Protein AF-A0A7X6XA17-F1 (afdb_monomer)

pLDDT: mean 84.45, std 20.38, range [37.47, 98.88]

Sequence (146 aa):
MKNLLKALVALLLVFALVACSTANNGGNNNNEPNNGNDNETPVELAQGVTDTEVLVANCAGTSGALATVGVPFNAGIEAYFKMINAEGGVNGRQIKFIHQDDEADPTKAITCAQSMVEDEKVFGFVGHFGTGSIVATYDYISEQGV

Nearest PDB structures (foldseek):
  8q52-assembly1_A  TM=9.515E-01  e=2.824E-06  Escherichia coli K-12
  4gnr-assembly1_A  TM=9.412E-01  e=5.841E-06  Streptococcus pneumoniae str. Canada MDR_19A
  3lop-assembly1_A  TM=9.330E-01  e=3.475E-05  Ralstonia pseudosolanacearum GMI1000
  4kv7-assembly1_A  TM=9.424E-01  e=1.068E-04  Rhodopirellula baltica SH 1
  8tg1-assembly1_A  TM=9.318E-01  e=1.587E-04  Caldicellulosiruptor saccharolyticus

Mean predicted aligned error: 13.35 Å

Radius of gyration: 25.4 Å; Cα contacts (8 Å, |Δi|>4): 178; chains: 1; bounding box: 45×58×73 Å

Foldseek 3Di:
DVVVVVVVVVVVVPPPDDDPDDDDDDDDDDDDPPDDDPPPDPPDDAWQDDPAAAEEEAAEACDDPCVVPGVVLVVVVVVVLVVCVVVCHDVNHRYDYYYDYQNLDLVSLQVVLCCCCPPVRHRYYDPHDHPSSCVSCVVVRVVSVD

Secondary structure (DSSP, 8-state):
-HHHHHHHHHHTSS------PPP---------------------PPTTB-SSEEEEEEEB--SGGGHHHHHHHHHHHHHHHHHHHHTT-BTTBEEEEEEE--TT-HHHHHHHHHHHHHTS--SEESS-B-HHHHHHHHHHHHHHT-

Solvent-accessible surface area (backbone atoms only — not comparable to full-atom values): 8579 Å² total; per-residue (Å²): 119,75,70,59,54,56,55,55,62,63,61,68,75,71,78,84,79,83,84,83,81,81,88,84,90,78,90,78,91,75,92,67,85,84,70,93,70,87,71,73,72,80,80,80,66,57,63,28,45,57,90,54,33,36,30,30,27,26,42,27,17,43,42,77,94,40,20,90,53,32,45,61,50,51,52,50,53,52,53,49,42,51,51,44,40,73,74,46,32,62,95,64,13,35,65,44,80,45,81,45,71,21,61,51,33,39,69,46,21,37,55,44,50,49,42,41,54,72,73,68,28,32,42,31,72,59,78,62,38,44,72,56,19,48,68,56,29,47,65,60,40,57,73,72,73,67

Structure (mmCIF, N/CA/C/O backbone):
data_AF-A0A7X6XA17-F1
#
_entry.id   AF-A0A7X6XA17-F1
#
loop_
_atom_site.group_PDB
_atom_site.id
_atom_site.type_symbol
_atom_site.label_atom_id
_atom_site.label_alt_id
_atom_site.label_comp_id
_atom_site.label_asym_id
_atom_site.label_entity_id
_atom_site.label_seq_id
_atom_site.pdbx_PDB_ins_code
_atom_site.Cartn_x
_atom_site.Cartn_y
_atom_site.Cartn_z
_atom_site.occupancy
_atom_site.B_iso_or_equiv
_atom_site.auth_seq_id
_atom_site.auth_comp_id
_atom_site.auth_asym_id
_atom_site.auth_atom_id
_atom_site.pdbx_PDB_model_num
ATOM 1 N N . MET A 1 1 ? -29.025 -47.308 16.870 1.00 58.72 1 MET A N 1
ATOM 2 C CA . MET A 1 1 ? -27.550 -47.183 16.981 1.00 58.72 1 MET A CA 1
ATOM 3 C C . MET A 1 1 ? -26.977 -45.829 16.532 1.00 58.72 1 MET A C 1
ATOM 5 O O . MET A 1 1 ? -25.889 -45.499 16.969 1.00 58.72 1 MET A O 1
ATOM 9 N N . LYS A 1 2 ? -27.668 -44.997 15.731 1.00 54.78 2 LYS A N 1
ATOM 10 C CA . LYS A 1 2 ? -27.139 -43.676 15.305 1.00 54.78 2 LYS A CA 1
ATOM 11 C C . LYS A 1 2 ? -27.295 -42.564 16.359 1.00 54.78 2 LYS A C 1
ATOM 13 O O . LYS A 1 2 ? -26.518 -41.618 16.385 1.00 54.78 2 LYS A O 1
ATOM 18 N N . ASN A 1 3 ? -28.247 -42.720 17.276 1.00 49.88 3 ASN A N 1
ATOM 19 C CA . ASN A 1 3 ? -28.520 -41.751 18.344 1.00 49.88 3 ASN A CA 1
ATOM 20 C C . ASN A 1 3 ? -27.608 -41.979 19.566 1.00 49.88 3 ASN A C 1
ATOM 22 O O . ASN A 1 3 ? -27.428 -41.081 20.376 1.00 49.88 3 ASN A O 1
ATOM 26 N N . LEU A 1 4 ? -26.995 -43.168 19.655 1.00 58.62 4 LEU A N 1
ATOM 27 C CA . LEU A 1 4 ? -26.024 -43.537 20.687 1.00 58.62 4 LEU A CA 1
ATOM 28 C C . LEU A 1 4 ? -24.636 -42.942 20.388 1.00 58.62 4 LEU A C 1
ATOM 30 O O . LEU A 1 4 ? -23.922 -42.550 21.301 1.00 58.62 4 LEU A O 1
ATOM 34 N N . LEU A 1 5 ? -24.295 -42.784 19.103 1.00 56.12 5 LEU A N 1
ATOM 35 C CA . LEU A 1 5 ? -23.047 -42.151 18.669 1.00 56.12 5 LEU A CA 1
ATOM 36 C C . LEU A 1 5 ? -23.053 -40.628 18.905 1.00 56.12 5 LEU A C 1
ATOM 38 O O . LEU A 1 5 ? -22.035 -40.063 19.286 1.00 56.12 5 LEU A O 1
ATOM 42 N N . LYS A 1 6 ? -24.213 -39.968 18.762 1.00 51.53 6 LYS A N 1
ATOM 43 C CA . LYS A 1 6 ? -24.367 -38.534 19.079 1.00 51.53 6 LYS A CA 1
ATOM 44 C C . LYS A 1 6 ? -24.244 -38.249 20.581 1.00 51.53 6 LYS A C 1
ATOM 46 O O . LYS A 1 6 ? -23.668 -37.235 20.955 1.00 51.53 6 LYS A O 1
ATOM 51 N N . ALA A 1 7 ? -24.722 -39.164 21.429 1.00 55.75 7 ALA A N 1
ATOM 52 C CA . ALA A 1 7 ? -24.571 -39.063 22.881 1.00 55.75 7 ALA A CA 1
ATOM 53 C C . ALA A 1 7 ? -23.108 -39.238 23.335 1.00 55.75 7 ALA A C 1
ATOM 55 O O . ALA A 1 7 ? -22.692 -38.612 24.303 1.00 55.75 7 ALA A O 1
ATOM 56 N N . LEU A 1 8 ? -22.311 -40.028 22.606 1.00 57.59 8 LEU A N 1
ATOM 57 C CA . LEU A 1 8 ? -20.895 -40.267 22.912 1.00 57.59 8 LEU A CA 1
ATOM 58 C C . LEU A 1 8 ? -19.973 -39.110 22.485 1.00 57.59 8 LEU A C 1
ATOM 60 O O . LEU A 1 8 ? -18.990 -38.838 23.165 1.00 57.59 8 LEU A O 1
ATOM 64 N N . VAL A 1 9 ? -20.311 -38.387 21.411 1.00 57.34 9 VAL A N 1
ATOM 65 C CA . VAL A 1 9 ? -19.551 -37.202 20.960 1.00 57.34 9 VAL A CA 1
ATOM 66 C C . VAL A 1 9 ? -19.852 -35.968 21.824 1.00 57.34 9 VAL A C 1
ATOM 68 O O . VAL A 1 9 ? -18.961 -35.161 22.066 1.00 57.34 9 VAL A O 1
ATOM 71 N N . ALA A 1 10 ? -21.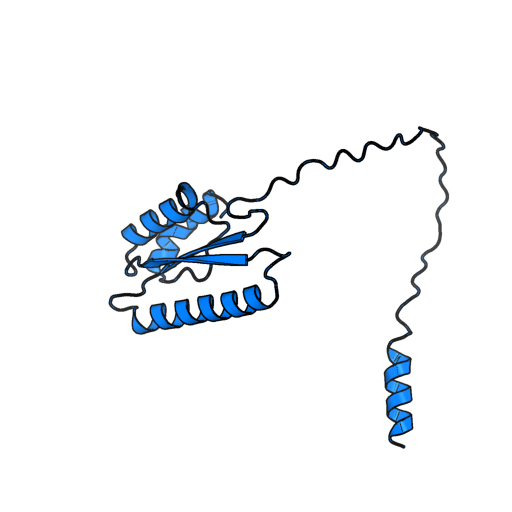068 -35.846 22.366 1.00 55.22 10 ALA A N 1
ATOM 72 C CA . ALA A 1 10 ? -21.420 -34.759 23.285 1.00 55.22 10 ALA A CA 1
ATOM 73 C C . ALA A 1 10 ? -20.820 -34.930 24.698 1.00 55.22 10 ALA A C 1
ATOM 75 O O . ALA A 1 10 ? -20.605 -33.942 25.394 1.00 55.22 10 ALA A O 1
ATOM 76 N N . LEU A 1 11 ? -20.508 -36.164 25.120 1.00 52.31 11 LEU A N 1
ATOM 77 C CA . LEU A 1 11 ? -19.977 -36.455 26.460 1.00 52.31 11 LEU A CA 1
ATOM 78 C C . LEU A 1 11 ? -18.444 -36.297 26.568 1.00 52.31 11 LEU A C 1
ATOM 80 O O . LEU A 1 11 ? -17.911 -36.209 27.669 1.00 52.31 11 LEU A O 1
ATOM 84 N N . LEU A 1 12 ? -17.737 -36.200 25.438 1.00 53.44 12 LEU A N 1
ATOM 85 C CA . LEU A 1 12 ? -16.279 -36.012 25.374 1.00 53.44 12 LEU A CA 1
ATOM 86 C C . LEU A 1 12 ? -15.829 -34.538 25.387 1.00 53.44 12 LEU A C 1
ATOM 88 O O . LEU A 1 12 ? -14.641 -34.274 25.531 1.00 53.44 12 LEU A O 1
ATOM 92 N N . LEU A 1 13 ? -16.755 -33.575 25.304 1.00 49.91 13 LEU A N 1
ATOM 93 C CA . LEU A 1 13 ? -16.448 -32.134 25.330 1.00 49.91 13 LEU A CA 1
ATOM 94 C C . LEU A 1 13 ? -16.668 -31.464 26.701 1.00 49.91 13 LEU A C 1
ATOM 96 O O . LEU A 1 13 ? -16.418 -30.272 26.843 1.00 49.91 13 LEU A O 1
ATOM 100 N N . VAL A 1 14 ? -17.091 -32.216 27.725 1.00 55.94 14 VAL A N 1
ATOM 101 C CA . VAL A 1 14 ? -17.389 -31.683 29.075 1.00 55.94 14 VAL A CA 1
ATOM 102 C C . VAL A 1 14 ? -16.290 -32.021 30.107 1.00 55.94 14 VAL A C 1
ATOM 104 O O . VAL A 1 14 ? -16.360 -31.599 31.254 1.00 55.94 14 VAL A O 1
ATOM 107 N N . PHE A 1 15 ? -15.216 -32.715 29.710 1.00 54.12 15 PHE A N 1
ATOM 108 C CA . PHE A 1 15 ? -14.143 -33.178 30.611 1.00 54.12 15 PHE A CA 1
ATOM 109 C C . PHE A 1 15 ? -12.800 -32.430 30.466 1.00 54.12 15 PHE A C 1
ATOM 111 O O . PHE A 1 15 ? -11.736 -33.028 30.598 1.00 54.12 15 PHE A O 1
ATOM 118 N N . ALA A 1 16 ? -12.828 -31.114 30.229 1.00 55.03 16 ALA A N 1
ATOM 119 C CA . ALA A 1 16 ? -11.620 -30.271 30.265 1.00 55.03 16 ALA A CA 1
ATOM 120 C C . ALA A 1 16 ? -11.733 -29.043 31.190 1.00 55.03 16 ALA A C 1
ATOM 122 O O . ALA A 1 16 ? -10.973 -28.089 31.058 1.00 55.03 16 ALA A O 1
ATOM 123 N N . LEU A 1 17 ? -12.639 -29.077 32.170 1.00 56.50 17 LEU A N 1
ATOM 124 C CA . LEU A 1 17 ? -12.576 -28.193 33.332 1.00 56.50 17 LEU A CA 1
ATOM 125 C C . LEU A 1 17 ? -12.352 -29.043 34.579 1.00 56.50 17 LEU A C 1
ATOM 127 O O . LEU A 1 17 ? -13.246 -29.775 34.984 1.00 56.50 17 LEU A O 1
ATOM 131 N N . VAL A 1 18 ? -11.139 -28.953 35.129 1.00 61.66 18 VAL A N 1
ATOM 132 C CA . VAL A 1 18 ? -10.765 -28.949 36.558 1.00 61.66 18 VAL A CA 1
ATOM 133 C C . VAL A 1 18 ? -9.262 -29.247 36.621 1.00 61.66 18 VAL A C 1
ATOM 135 O O . VAL A 1 18 ? -8.818 -30.388 36.678 1.00 61.66 18 VAL A O 1
ATOM 138 N N . ALA A 1 19 ? -8.470 -28.177 36.614 1.00 43.94 19 ALA A N 1
ATOM 139 C CA . ALA A 1 19 ? -7.145 -28.155 37.215 1.00 43.94 19 ALA A CA 1
ATOM 140 C C . ALA A 1 19 ? -7.194 -27.111 38.335 1.00 43.94 19 ALA A C 1
ATOM 142 O O . ALA A 1 19 ? -6.749 -25.978 38.187 1.00 43.94 19 ALA A O 1
ATOM 143 N N . CYS A 1 20 ? -7.822 -27.481 39.4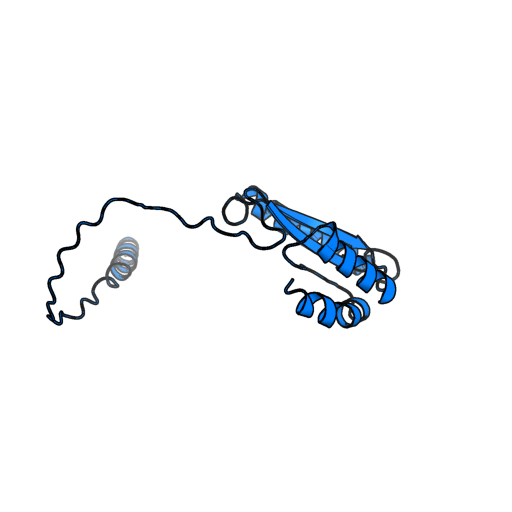52 1.00 46.09 20 CYS A N 1
ATOM 144 C CA . CYS A 1 20 ? -7.608 -26.792 40.716 1.00 46.09 20 CYS A CA 1
ATOM 145 C C . CYS A 1 20 ? -6.281 -27.301 41.284 1.00 46.09 20 CYS A C 1
ATOM 147 O O . CYS A 1 20 ? -6.238 -28.364 41.898 1.00 46.09 20 CYS A O 1
ATOM 149 N N . SER A 1 21 ? -5.196 -26.562 41.063 1.00 48.38 21 SER A N 1
ATOM 150 C CA . SER A 1 21 ? -4.008 -26.666 41.907 1.00 48.38 21 SER A CA 1
ATOM 151 C C . SER A 1 21 ? -4.183 -25.779 43.138 1.00 48.38 21 SER A C 1
ATOM 153 O O . SER A 1 21 ? -4.622 -24.633 43.061 1.00 48.38 21 SER A O 1
ATOM 155 N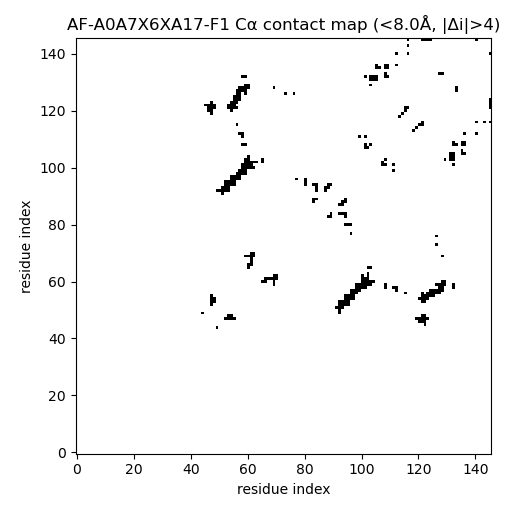 N . THR A 1 22 ? -3.888 -26.392 44.273 1.00 45.59 22 THR A N 1
ATOM 156 C CA . THR A 1 22 ? -4.158 -26.003 45.653 1.00 45.59 22 THR A CA 1
ATOM 157 C C . THR A 1 22 ? -3.386 -24.767 46.124 1.00 45.59 22 THR A C 1
ATOM 159 O O . THR A 1 22 ? -2.320 -24.431 45.619 1.00 45.59 22 THR A O 1
ATOM 162 N N . ALA A 1 23 ? -3.958 -24.139 47.150 1.00 43.03 23 ALA A N 1
ATOM 163 C CA . ALA A 1 23 ? -3.505 -22.964 47.879 1.00 43.03 23 ALA A CA 1
ATOM 164 C C . ALA A 1 23 ? -2.062 -23.027 48.416 1.00 43.03 23 ALA A C 1
ATOM 166 O O . ALA A 1 23 ? -1.630 -24.055 48.937 1.00 43.03 23 ALA A O 1
ATOM 167 N N . ASN A 1 24 ? -1.394 -21.868 48.445 1.00 48.62 24 ASN A N 1
ATOM 168 C CA . ASN A 1 24 ? -0.441 -21.552 49.505 1.00 48.62 24 ASN A CA 1
ATOM 169 C C . ASN A 1 24 ? -0.818 -20.220 50.163 1.00 48.62 24 ASN A C 1
ATOM 171 O O . ASN A 1 24 ? -1.141 -19.239 49.497 1.00 48.62 24 ASN A O 1
ATOM 175 N N . ASN A 1 25 ? -0.814 -20.246 51.489 1.00 48.00 25 ASN A N 1
ATOM 176 C CA . ASN A 1 25 ? -1.282 -19.213 52.393 1.00 48.00 25 ASN A CA 1
ATOM 177 C C . ASN A 1 25 ? -0.060 -18.411 52.860 1.00 48.00 25 ASN A C 1
ATOM 179 O O . ASN A 1 25 ? 0.874 -18.978 53.422 1.00 48.00 25 ASN A O 1
ATOM 183 N N . GLY A 1 26 ? -0.058 -17.106 52.617 1.00 37.47 26 GLY A N 1
ATOM 184 C CA . GLY A 1 26 ? 1.015 -16.201 53.014 1.00 37.47 26 GLY A CA 1
ATOM 185 C C . GLY A 1 26 ? 0.458 -14.795 53.127 1.00 37.47 26 GLY A C 1
ATOM 186 O O . GLY A 1 26 ? 0.594 -13.995 52.209 1.00 37.47 26 GLY A O 1
ATOM 187 N N . GLY A 1 27 ? -0.250 -14.536 54.225 1.00 39.00 27 GLY A N 1
ATOM 188 C CA . GLY A 1 27 ? -0.819 -13.229 54.513 1.00 39.00 27 GLY A CA 1
ATOM 189 C C . GLY A 1 27 ? 0.259 -12.163 54.690 1.00 39.00 27 GLY A C 1
ATOM 190 O O . GLY A 1 27 ? 1.226 -12.359 55.423 1.00 39.00 27 GLY A O 1
ATOM 191 N N . ASN A 1 28 ? 0.029 -11.005 54.078 1.00 42.62 28 ASN A N 1
ATOM 192 C CA . ASN A 1 28 ? 0.454 -9.740 54.650 1.00 42.62 28 ASN A CA 1
ATOM 193 C C . ASN A 1 28 ? -0.666 -8.720 54.415 1.00 42.62 28 ASN A C 1
ATOM 195 O O . ASN A 1 28 ? -0.935 -8.317 53.286 1.00 42.62 28 ASN A O 1
ATOM 199 N N . ASN A 1 29 ? -1.374 -8.388 55.490 1.00 50.53 29 ASN A N 1
ATOM 200 C CA . ASN A 1 29 ? -2.489 -7.454 55.486 1.00 50.53 29 ASN A CA 1
ATOM 201 C C . ASN A 1 29 ? -1.946 -6.028 55.489 1.00 50.53 29 ASN A C 1
ATOM 203 O O . ASN A 1 29 ? -1.629 -5.507 56.555 1.00 50.53 29 ASN A O 1
ATOM 207 N N . ASN A 1 30 ? -1.929 -5.385 54.327 1.00 52.34 30 ASN A N 1
ATOM 208 C CA . ASN A 1 30 ? -1.942 -3.931 54.257 1.00 52.34 30 ASN A CA 1
ATOM 209 C C . ASN A 1 30 ? -3.291 -3.523 53.665 1.00 52.34 30 ASN A C 1
ATOM 211 O O . ASN A 1 30 ? -3.501 -3.567 52.457 1.00 52.34 30 ASN A O 1
ATOM 215 N N . ASN A 1 31 ? -4.228 -3.200 54.557 1.00 57.31 31 ASN A N 1
ATOM 216 C CA . ASN A 1 31 ? -5.482 -2.549 54.207 1.00 57.31 31 ASN A CA 1
ATOM 217 C C . ASN A 1 31 ? -5.166 -1.130 53.732 1.00 57.31 31 ASN A C 1
ATOM 219 O O . ASN A 1 31 ? -4.998 -0.228 54.552 1.00 57.31 31 ASN A O 1
ATOM 223 N N . GLU A 1 32 ? -5.117 -0.943 52.420 1.00 45.59 32 GLU A N 1
ATOM 224 C CA . GLU A 1 32 ? -5.158 0.371 51.793 1.00 45.59 32 GLU A CA 1
ATOM 225 C C . GLU A 1 32 ? -6.499 0.482 51.048 1.00 45.59 32 GLU A C 1
ATOM 227 O O . GLU A 1 32 ? -6.849 -0.429 50.290 1.00 45.59 32 GLU A O 1
ATOM 232 N N . PRO A 1 33 ? -7.325 1.515 51.300 1.00 51.75 33 PRO A N 1
ATOM 233 C CA . PRO A 1 33 ? -8.596 1.656 50.606 1.00 51.75 33 PRO A CA 1
ATOM 234 C C . PRO A 1 33 ? -8.314 1.926 49.126 1.00 51.75 33 PRO A C 1
ATOM 236 O O . PRO A 1 33 ? -7.780 2.979 48.781 1.00 51.75 33 PRO A O 1
ATOM 239 N N . ASN A 1 34 ? -8.680 0.985 48.253 1.00 53.00 34 ASN A N 1
ATOM 240 C CA . ASN A 1 34 ? -8.685 1.195 46.808 1.00 53.00 34 ASN A CA 1
ATOM 241 C C . ASN A 1 34 ? -9.779 2.222 46.473 1.00 53.00 34 ASN A C 1
ATOM 243 O O . ASN A 1 34 ? -10.951 1.877 46.322 1.00 53.00 34 ASN A O 1
ATOM 247 N N . ASN A 1 35 ? -9.402 3.499 46.464 1.00 56.31 35 ASN A N 1
ATOM 248 C CA . ASN A 1 35 ? -10.223 4.579 45.943 1.00 56.31 35 ASN A CA 1
ATOM 249 C C . ASN A 1 35 ? -10.236 4.460 44.414 1.00 56.31 35 ASN A C 1
ATOM 251 O O . ASN A 1 35 ? -9.171 4.423 43.799 1.00 56.31 35 ASN A O 1
ATOM 255 N N . GLY A 1 36 ? -11.435 4.330 43.843 1.00 54.22 36 GLY A N 1
ATOM 256 C CA . GLY A 1 36 ? -11.685 4.078 42.425 1.00 54.22 36 GLY A CA 1
ATOM 257 C C . GLY A 1 36 ? -11.148 5.186 41.528 1.00 54.22 36 GLY A C 1
ATOM 258 O O . GLY A 1 36 ? -11.847 6.151 41.230 1.00 54.22 36 GLY A O 1
ATOM 259 N N . ASN A 1 37 ? -9.898 5.010 41.110 1.00 54.91 37 ASN A N 1
ATOM 260 C CA . ASN A 1 37 ? -9.212 5.850 40.147 1.00 54.91 37 ASN A CA 1
ATOM 261 C C . ASN A 1 37 ? -8.720 4.955 39.002 1.00 54.91 37 ASN A C 1
ATOM 263 O O . ASN A 1 37 ? -7.519 4.785 38.791 1.00 54.91 37 ASN A O 1
ATOM 267 N N . ASP A 1 38 ? -9.657 4.367 38.272 1.00 60.34 38 ASP A N 1
ATOM 268 C CA . ASP A 1 38 ? -9.520 3.840 36.916 1.00 60.34 38 ASP A CA 1
ATOM 269 C C . ASP A 1 38 ? -9.190 4.987 35.944 1.00 60.34 38 ASP A C 1
ATOM 271 O O . ASP A 1 38 ? -9.921 5.322 35.019 1.00 60.34 38 ASP A O 1
ATOM 275 N N . ASN A 1 39 ? -8.038 5.620 36.177 1.00 56.91 39 ASN A N 1
ATOM 276 C CA . ASN A 1 39 ? -7.337 6.404 35.176 1.00 56.91 39 ASN A CA 1
ATOM 277 C C . ASN A 1 39 ? -6.770 5.410 34.161 1.00 56.91 39 ASN A C 1
ATOM 279 O O . ASN A 1 39 ? -5.604 5.014 34.251 1.00 56.91 39 ASN A O 1
ATOM 283 N N . GLU A 1 40 ? -7.611 4.974 33.224 1.00 62.66 40 GLU A N 1
ATOM 284 C CA . GLU A 1 40 ? -7.148 4.255 32.046 1.00 62.66 40 GLU A CA 1
ATOM 285 C C . GLU A 1 40 ? -6.076 5.112 31.372 1.00 62.66 40 GLU A C 1
ATOM 287 O O . GLU A 1 40 ? -6.313 6.249 30.959 1.00 62.66 40 GLU A O 1
ATOM 292 N N . THR A 1 41 ? -4.847 4.599 31.354 1.00 65.69 41 THR A N 1
ATOM 293 C CA . THR A 1 41 ? -3.756 5.256 30.636 1.00 65.69 41 THR A CA 1
ATOM 294 C C . THR A 1 41 ? -4.175 5.304 29.168 1.00 65.69 41 THR A C 1
ATOM 296 O O . THR A 1 41 ? -4.547 4.247 28.651 1.00 65.69 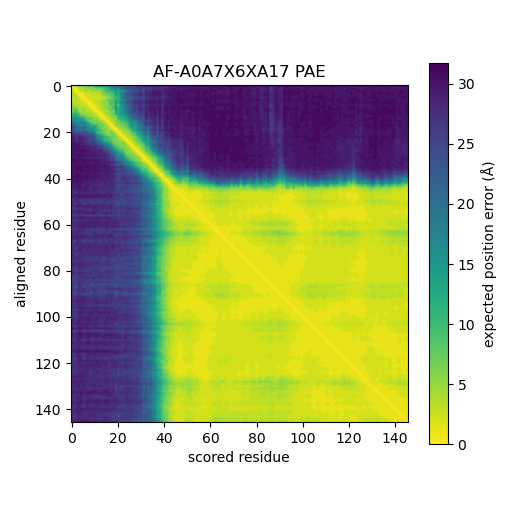41 THR A O 1
ATOM 299 N N . PRO A 1 42 ? -4.166 6.474 28.496 1.00 72.38 42 PRO A N 1
ATOM 300 C CA . PRO A 1 42 ? -4.547 6.545 27.093 1.00 72.38 42 PRO A CA 1
ATOM 301 C C . PRO A 1 42 ? -3.748 5.514 26.298 1.00 72.38 42 PRO A C 1
ATOM 303 O O . PRO A 1 42 ? -2.517 5.519 26.347 1.00 72.38 42 PRO A O 1
ATOM 306 N N . VAL A 1 43 ? -4.442 4.598 25.621 1.00 76.38 43 VAL A N 1
ATOM 307 C CA . VAL A 1 43 ? -3.793 3.616 24.752 1.00 76.38 43 VAL A CA 1
ATOM 308 C C . VAL A 1 43 ? -3.199 4.389 23.582 1.00 76.38 43 VAL A C 1
ATOM 310 O O . VAL A 1 43 ? -3.930 4.891 22.731 1.00 76.38 43 VAL A O 1
ATOM 313 N N . GLU A 1 44 ? -1.876 4.524 23.561 1.00 87.62 44 GLU A N 1
ATOM 314 C CA . GLU A 1 44 ? -1.172 5.089 22.417 1.00 87.62 44 GLU A CA 1
ATOM 315 C C . GLU A 1 44 ? -1.286 4.106 21.246 1.00 87.62 44 GLU A C 1
ATOM 317 O O . GLU A 1 44 ? -0.826 2.964 21.324 1.00 87.62 44 GLU A O 1
ATOM 322 N N . LEU A 1 45 ? -1.969 4.525 20.180 1.00 90.88 45 LEU A N 1
ATOM 323 C CA . LEU A 1 45 ? -2.117 3.717 18.976 1.00 90.88 45 LEU A CA 1
ATOM 324 C C . LEU A 1 45 ? -0.825 3.761 18.158 1.00 90.88 45 LEU A C 1
ATOM 326 O O . LEU A 1 45 ? -0.190 4.807 18.029 1.00 90.88 45 LEU A O 1
ATOM 330 N N . ALA A 1 46 ? -0.461 2.616 17.579 1.00 95.25 46 ALA A N 1
ATOM 331 C CA . ALA A 1 46 ? 0.642 2.539 16.631 1.00 95.25 46 ALA A CA 1
ATOM 332 C C . ALA A 1 46 ? 0.375 3.422 15.400 1.00 95.25 46 ALA A C 1
ATOM 334 O O . ALA A 1 46 ? -0.778 3.706 15.059 1.00 95.25 46 ALA A O 1
ATOM 335 N N . GLN A 1 47 ? 1.444 3.813 14.702 1.00 97.38 47 GLN A N 1
ATOM 336 C CA . GLN A 1 47 ? 1.340 4.523 13.429 1.00 97.38 47 GLN A CA 1
ATOM 337 C C . GLN A 1 47 ? 0.360 3.813 12.478 1.00 97.38 47 GLN A C 1
ATOM 339 O O . GLN A 1 47 ? 0.298 2.589 12.438 1.00 97.38 47 GLN A O 1
ATOM 344 N N . GLY A 1 48 ? -0.438 4.585 11.738 1.00 97.56 48 GLY A N 1
ATOM 345 C CA . GLY A 1 48 ? -1.398 4.058 10.768 1.00 97.56 48 GLY A CA 1
ATOM 346 C C . GLY A 1 48 ? -2.603 3.342 11.369 1.00 97.56 48 GLY A C 1
ATOM 347 O O . GLY A 1 48 ? -3.466 2.894 10.617 1.00 97.56 48 GLY A O 1
ATOM 348 N N . VAL A 1 49 ? -2.706 3.253 12.698 1.00 98.12 49 VAL A N 1
ATOM 349 C CA . VAL A 1 49 ? -3.889 2.754 13.401 1.00 98.12 49 VAL A CA 1
ATOM 350 C C . VAL A 1 49 ? -4.652 3.936 13.978 1.00 98.12 49 VAL A C 1
ATOM 352 O O . VAL A 1 49 ? -4.128 4.712 14.773 1.00 98.12 49 VAL A O 1
ATOM 355 N N . THR A 1 50 ? -5.919 4.059 13.601 1.00 96.81 50 THR A N 1
ATOM 356 C CA . THR A 1 50 ? -6.854 5.024 14.187 1.00 96.81 50 THR A CA 1
ATOM 357 C C . THR A 1 50 ? -7.946 4.287 14.957 1.00 96.81 50 THR A C 1
ATOM 359 O O . THR A 1 50 ? -7.936 3.056 15.069 1.00 96.81 50 THR A O 1
ATOM 362 N N . ASP A 1 51 ? -8.919 5.020 15.492 1.00 96.56 51 ASP A N 1
ATOM 363 C CA . ASP A 1 51 ? -10.099 4.407 16.107 1.00 96.56 51 ASP A CA 1
ATOM 364 C C . ASP A 1 51 ? -10.947 3.622 15.097 1.00 96.56 51 ASP A C 1
ATOM 366 O O . ASP A 1 51 ? -11.663 2.699 15.483 1.00 96.56 51 ASP A O 1
ATOM 370 N N . THR A 1 52 ? -10.853 3.955 13.804 1.00 98.00 52 THR A N 1
ATOM 371 C CA . THR A 1 52 ? -11.724 3.408 12.755 1.00 98.00 52 THR A CA 1
ATOM 372 C C . THR A 1 52 ? -10.988 2.683 11.638 1.00 98.00 52 THR A C 1
ATOM 374 O O . THR A 1 52 ? -11.631 1.957 10.883 1.00 98.00 52 THR A O 1
ATOM 377 N N . GLU A 1 53 ? -9.676 2.861 11.495 1.00 98.44 53 GLU A N 1
ATOM 378 C CA . GLU A 1 53 ? -8.919 2.360 10.345 1.00 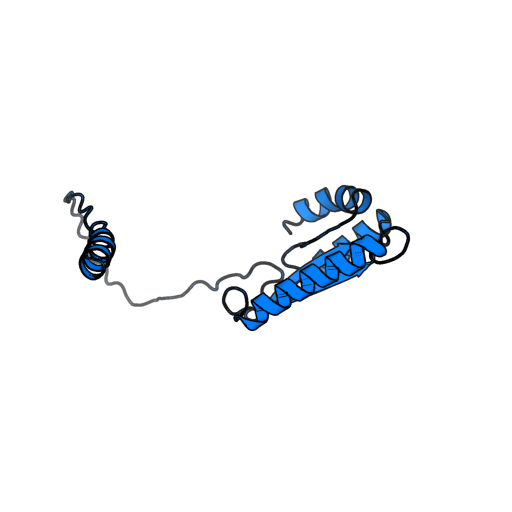98.44 53 GLU A CA 1
ATOM 379 C C . GLU A 1 53 ? -7.562 1.763 10.734 1.00 98.44 53 GLU A C 1
ATOM 381 O O . GLU A 1 53 ? -6.949 2.149 11.729 1.00 98.44 53 GLU A O 1
ATOM 386 N N . VAL A 1 54 ? -7.089 0.831 9.906 1.00 98.69 54 VAL A N 1
ATOM 387 C CA . VAL A 1 54 ? -5.691 0.393 9.846 1.00 98.69 54 VAL A CA 1
ATOM 388 C C . VAL A 1 54 ? -5.198 0.634 8.422 1.00 98.69 54 VAL A C 1
ATOM 390 O O . VAL A 1 54 ? -5.713 0.034 7.473 1.00 98.69 54 VAL A O 1
ATOM 393 N N . LEU A 1 55 ? -4.225 1.528 8.269 1.00 98.75 55 LEU A N 1
ATOM 394 C CA . LEU A 1 55 ? -3.617 1.873 6.988 1.00 98.75 55 LEU A CA 1
ATOM 395 C C . LEU A 1 55 ? -2.506 0.881 6.662 1.00 98.75 55 LEU A C 1
ATOM 397 O O . LEU A 1 55 ? -1.545 0.760 7.411 1.00 98.75 55 LEU A O 1
ATOM 401 N N . VAL A 1 56 ? -2.601 0.197 5.533 1.00 98.81 56 VAL A N 1
ATOM 402 C CA . VAL A 1 56 ? -1.532 -0.669 5.020 1.00 98.81 56 VAL A CA 1
ATOM 403 C C . VAL A 1 56 ? -1.227 -0.295 3.583 1.00 98.81 56 VAL A C 1
ATOM 405 O O . VAL A 1 56 ? -2.105 0.200 2.875 1.00 98.81 56 VAL A O 1
ATOM 408 N N . ALA A 1 57 ? -0.005 -0.546 3.126 1.00 98.56 57 ALA A N 1
ATOM 409 C CA . ALA A 1 57 ? 0.368 -0.199 1.761 1.00 98.56 57 ALA A CA 1
ATOM 410 C C . ALA A 1 57 ? 1.219 -1.241 1.049 1.00 98.56 57 ALA A C 1
ATOM 412 O O . ALA A 1 57 ? 1.783 -2.146 1.660 1.00 98.56 57 ALA A O 1
ATOM 413 N N . ASN A 1 58 ? 1.349 -1.083 -0.264 1.00 98.19 58 ASN A N 1
ATOM 414 C CA . ASN A 1 58 ? 2.481 -1.620 -0.993 1.00 98.19 58 ASN A CA 1
ATOM 415 C C . ASN A 1 58 ? 3.011 -0.652 -2.052 1.00 98.19 58 ASN A C 1
ATOM 417 O O . ASN A 1 58 ? 2.279 0.109 -2.683 1.00 98.19 58 ASN A O 1
ATOM 421 N N . CYS A 1 59 ? 4.312 -0.774 -2.289 1.00 97.56 59 CYS A N 1
ATOM 422 C CA . CYS A 1 59 ? 4.946 -0.362 -3.531 1.00 97.56 59 CYS A CA 1
ATOM 423 C C . CYS A 1 59 ? 5.113 -1.628 -4.376 1.00 97.56 59 CYS A C 1
ATOM 425 O O . CYS A 1 59 ? 5.653 -2.621 -3.888 1.00 97.56 59 CYS A O 1
ATOM 427 N N . ALA A 1 60 ? 4.545 -1.688 -5.569 1.00 96.00 60 ALA A N 1
ATOM 428 C CA . ALA A 1 60 ? 4.607 -2.917 -6.356 1.00 96.00 60 ALA A CA 1
ATOM 429 C C . ALA A 1 60 ? 4.493 -2.621 -7.842 1.00 96.00 60 ALA A C 1
ATOM 431 O O . ALA A 1 60 ? 3.658 -1.821 -8.243 1.00 96.00 60 ALA A O 1
ATOM 432 N N . GLY A 1 61 ? 5.259 -3.333 -8.664 1.00 96.06 61 GLY A N 1
ATOM 433 C CA . GLY A 1 61 ? 5.150 -3.202 -10.112 1.00 96.06 61 GLY A CA 1
ATOM 434 C C . GLY A 1 61 ? 3.790 -3.692 -10.612 1.00 96.06 61 GLY A C 1
ATOM 435 O O . GLY A 1 61 ? 3.569 -4.902 -10.717 1.00 96.06 61 GLY A O 1
ATOM 436 N N . THR A 1 62 ? 2.893 -2.767 -10.949 1.00 96.44 62 THR A N 1
ATOM 437 C CA . THR A 1 62 ? 1.578 -3.047 -11.557 1.00 96.44 62 THR A CA 1
ATOM 438 C C . THR A 1 62 ? 1.483 -2.573 -13.003 1.00 96.44 62 THR A C 1
ATOM 440 O O . THR A 1 62 ? 0.504 -2.877 -13.688 1.00 96.44 62 THR A O 1
ATOM 443 N N . SER A 1 63 ? 2.537 -1.943 -13.516 1.00 96.19 63 SER A N 1
ATOM 444 C CA . SER A 1 63 ? 2.742 -1.707 -14.942 1.00 96.19 63 SER A CA 1
ATOM 445 C C . SER A 1 63 ? 3.979 -2.443 -15.483 1.00 96.19 63 SER A C 1
ATOM 447 O O . SER A 1 63 ? 4.566 -3.322 -14.841 1.00 96.19 63 SER A O 1
ATOM 449 N N . GLY A 1 64 ? 4.331 -2.154 -16.739 1.00 92.88 64 GLY A N 1
ATOM 450 C CA . GLY A 1 64 ? 5.506 -2.720 -17.395 1.00 92.88 64 GLY A CA 1
ATOM 451 C C . GLY A 1 64 ? 5.500 -4.251 -17.457 1.00 92.88 64 GLY A C 1
ATOM 452 O O . GLY A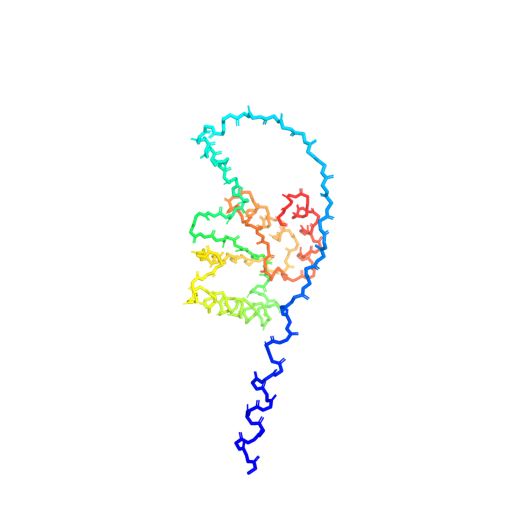 1 64 ? 4.466 -4.891 -17.654 1.00 92.88 64 GLY A O 1
ATOM 453 N N . ALA A 1 65 ? 6.684 -4.847 -17.303 1.00 92.06 65 ALA A N 1
ATOM 454 C CA . ALA A 1 65 ? 6.881 -6.292 -17.432 1.00 92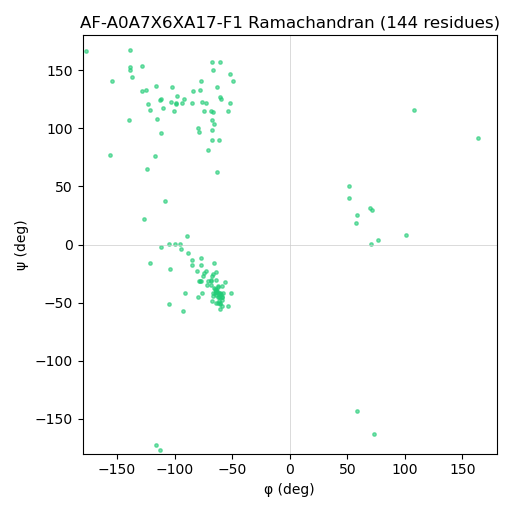.06 65 ALA A CA 1
ATOM 455 C C . ALA A 1 65 ? 6.175 -7.104 -16.333 1.00 92.06 65 ALA A C 1
ATOM 457 O O . ALA A 1 65 ? 5.847 -8.271 -16.553 1.00 92.06 65 ALA A O 1
ATOM 458 N N . LEU A 1 66 ? 5.926 -6.498 -15.167 1.00 94.06 66 LEU A N 1
ATOM 459 C CA . LEU A 1 66 ? 5.297 -7.176 -14.035 1.00 94.06 66 LEU A CA 1
ATOM 460 C C . LEU A 1 66 ? 3.779 -6.988 -13.965 1.00 94.06 66 LEU A C 1
ATOM 462 O O . LEU A 1 66 ? 3.147 -7.657 -13.153 1.00 94.06 66 LEU A O 1
ATOM 466 N N . ALA A 1 67 ? 3.165 -6.192 -14.848 1.00 96.25 67 ALA A N 1
ATOM 467 C CA . ALA A 1 67 ? 1.723 -5.919 -14.837 1.00 96.25 67 ALA A CA 1
ATOM 468 C C . ALA A 1 67 ? 0.852 -7.188 -14.787 1.00 96.25 67 ALA A C 1
ATOM 470 O O . ALA A 1 67 ? -0.122 -7.257 -14.039 1.00 96.25 67 ALA A O 1
ATOM 471 N N . THR A 1 68 ? 1.228 -8.223 -15.548 1.00 97.12 68 THR A N 1
ATOM 472 C CA . THR A 1 68 ? 0.481 -9.496 -15.598 1.00 97.12 68 THR A CA 1
ATOM 473 C C . THR A 1 68 ? 0.483 -10.274 -14.281 1.00 97.12 68 THR A C 1
ATOM 475 O O . THR A 1 68 ? -0.355 -11.153 -14.096 1.00 97.12 68 THR A O 1
ATOM 478 N N . VAL A 1 69 ? 1.389 -9.934 -13.362 1.00 96.25 69 VAL A N 1
ATOM 479 C CA . VAL A 1 69 ? 1.480 -10.501 -12.014 1.00 96.25 69 VAL A CA 1
ATOM 480 C C . VAL A 1 69 ? 0.952 -9.508 -10.980 1.00 96.25 69 VAL A C 1
ATOM 482 O O . VAL A 1 69 ? 0.086 -9.867 -10.190 1.00 96.25 69 VAL A O 1
ATOM 485 N N . GLY A 1 70 ? 1.422 -8.258 -11.001 1.00 96.50 70 GLY A N 1
ATOM 486 C CA . GLY A 1 70 ? 1.101 -7.253 -9.988 1.00 96.50 70 GLY A CA 1
ATOM 487 C C . GLY A 1 70 ? -0.374 -6.859 -9.955 1.00 96.50 70 GLY A C 1
ATOM 488 O O . GLY A 1 70 ? -0.957 -6.773 -8.877 1.00 96.50 70 GLY A O 1
ATOM 489 N N . VAL A 1 71 ? -1.014 -6.683 -11.117 1.00 98.00 71 VAL A N 1
ATOM 490 C CA . VAL A 1 71 ? -2.438 -6.306 -11.183 1.00 98.00 71 VAL A CA 1
ATOM 491 C C . VAL A 1 71 ? -3.342 -7.356 -10.520 1.00 98.00 71 VAL A C 1
ATOM 493 O O . VAL A 1 71 ? -4.091 -6.994 -9.610 1.00 98.00 71 VAL A O 1
ATOM 496 N N . PRO A 1 72 ? -3.301 -8.652 -10.901 1.00 98.38 72 PRO A N 1
ATOM 497 C CA . PRO A 1 72 ? -4.121 -9.655 -10.223 1.00 98.38 72 PRO A CA 1
ATOM 498 C C . PRO A 1 72 ? -3.689 -9.899 -8.771 1.00 98.38 72 PRO A C 1
ATOM 500 O O . PRO A 1 72 ? -4.531 -10.268 -7.952 1.00 98.38 72 PRO A O 1
ATOM 503 N N . PHE A 1 73 ? -2.416 -9.676 -8.430 1.00 97.62 73 PHE A N 1
ATOM 504 C CA . PHE A 1 73 ? -1.937 -9.775 -7.052 1.00 97.62 73 PHE A CA 1
ATOM 505 C C . PHE A 1 73 ? -2.600 -8.729 -6.144 1.00 97.62 73 PHE A C 1
ATOM 507 O O . PHE A 1 73 ? -3.203 -9.097 -5.134 1.00 97.62 73 PHE A O 1
ATOM 514 N N . ASN A 1 74 ? -2.606 -7.456 -6.550 1.00 98.19 74 ASN A N 1
ATOM 515 C CA . ASN A 1 74 ? -3.298 -6.390 -5.819 1.00 98.19 74 ASN A CA 1
ATOM 516 C C . ASN A 1 74 ? -4.813 -6.603 -5.771 1.00 98.19 74 ASN A C 1
ATOM 518 O O . ASN A 1 74 ? -5.417 -6.437 -4.714 1.00 98.19 74 ASN A O 1
ATOM 522 N N . ALA A 1 75 ? -5.424 -7.053 -6.872 1.00 98.56 75 ALA A N 1
ATOM 523 C CA . ALA A 1 75 ? -6.849 -7.377 -6.883 1.00 98.56 75 ALA A CA 1
ATOM 524 C C . ALA A 1 75 ? -7.206 -8.459 -5.843 1.00 98.56 75 ALA A C 1
ATOM 526 O O . ALA A 1 75 ? -8.268 -8.400 -5.224 1.00 98.56 75 ALA A O 1
ATOM 527 N N . GLY A 1 76 ? -6.317 -9.434 -5.620 1.00 98.75 76 GLY A N 1
ATOM 528 C CA . GLY A 1 76 ? -6.473 -10.445 -4.573 1.00 98.75 76 GLY A CA 1
ATOM 529 C C . GLY A 1 76 ? -6.398 -9.863 -3.159 1.00 98.75 76 GLY A C 1
ATOM 530 O O . GLY A 1 76 ? -7.238 -10.194 -2.321 1.00 98.75 76 GLY A O 1
ATOM 531 N N . ILE A 1 77 ? -5.437 -8.969 -2.906 1.00 98.69 77 ILE A N 1
ATOM 532 C CA . ILE A 1 77 ? -5.287 -8.264 -1.621 1.00 98.69 77 ILE A CA 1
ATOM 533 C C . ILE A 1 77 ? -6.542 -7.438 -1.320 1.00 98.69 77 ILE A C 1
ATOM 535 O O . ILE A 1 77 ? -7.146 -7.584 -0.257 1.00 98.69 77 ILE A O 1
ATOM 539 N N . GLU A 1 78 ? -6.985 -6.626 -2.278 1.00 98.69 78 GLU A N 1
ATOM 540 C CA . GLU A 1 78 ? -8.181 -5.793 -2.143 1.00 98.69 78 GLU A CA 1
ATOM 541 C C . GLU A 1 78 ? -9.443 -6.628 -1.921 1.00 98.69 78 GLU A C 1
ATOM 543 O O . GLU A 1 78 ? -10.261 -6.298 -1.060 1.00 98.69 78 GLU A O 1
ATOM 548 N N . ALA A 1 79 ? -9.605 -7.732 -2.657 1.00 98.88 79 ALA A N 1
ATOM 549 C CA . ALA A 1 79 ? -10.735 -8.638 -2.474 1.00 98.88 79 ALA A CA 1
ATOM 550 C C . ALA A 1 79 ? -10.752 -9.244 -1.062 1.00 98.88 79 ALA A C 1
ATOM 552 O O . ALA A 1 79 ? -11.815 -9.319 -0.441 1.00 98.88 79 ALA A O 1
ATOM 553 N N . TYR A 1 80 ? -9.586 -9.632 -0.539 1.00 98.81 80 TYR A N 1
ATOM 554 C CA . TYR A 1 80 ? -9.464 -10.173 0.810 1.00 98.81 80 TYR A CA 1
ATOM 555 C C . TYR A 1 80 ? -9.767 -9.120 1.879 1.00 98.81 80 TYR A C 1
ATOM 557 O O . TYR A 1 80 ? -10.597 -9.355 2.755 1.00 98.81 80 TYR A O 1
ATOM 565 N N . PHE A 1 81 ? -9.178 -7.927 1.788 1.00 98.81 81 PHE A N 1
ATOM 566 C CA . PHE A 1 81 ? -9.474 -6.848 2.732 1.00 98.81 81 PHE A CA 1
ATOM 567 C C . PHE A 1 81 ? -10.929 -6.406 2.674 1.00 98.81 81 PHE A C 1
ATOM 569 O O . PHE A 1 81 ? -11.525 -6.149 3.716 1.00 98.81 81 PHE A O 1
ATOM 576 N N . LYS A 1 82 ? -11.547 -6.396 1.490 1.00 98.81 82 LYS A N 1
ATOM 577 C CA . LYS A 1 82 ? -12.981 -6.136 1.353 1.00 98.81 82 LYS A CA 1
ATOM 578 C C . LYS A 1 82 ? -13.825 -7.170 2.099 1.00 98.81 82 LYS A C 1
ATOM 580 O O . LYS A 1 82 ? -14.806 -6.785 2.728 1.00 98.81 82 LYS A O 1
ATOM 585 N N . MET A 1 83 ? -13.46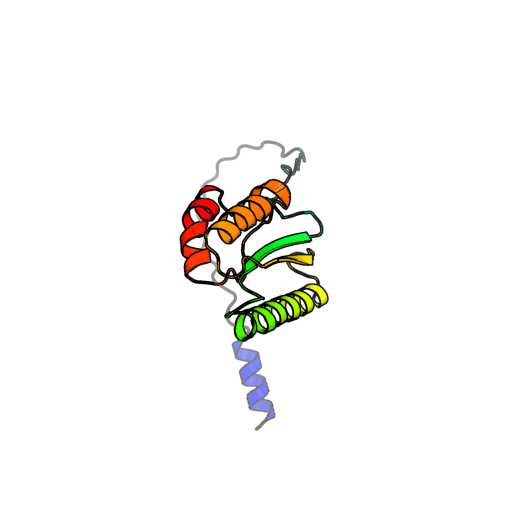3 -8.451 2.031 1.00 98.81 83 MET A N 1
ATOM 586 C CA . MET A 1 83 ? -14.137 -9.510 2.787 1.00 98.81 83 MET A CA 1
ATOM 587 C C . MET A 1 83 ? -13.998 -9.276 4.298 1.00 98.81 83 MET A C 1
ATOM 589 O O . MET A 1 83 ? -15.010 -9.213 4.986 1.00 98.81 83 MET A O 1
ATOM 593 N N . ILE A 1 84 ? -12.778 -9.044 4.795 1.00 98.81 84 ILE A N 1
ATOM 594 C CA . ILE A 1 84 ? -12.527 -8.770 6.222 1.00 98.81 84 ILE A CA 1
ATOM 595 C C . ILE A 1 84 ? -13.296 -7.532 6.704 1.00 98.81 84 ILE A C 1
ATOM 597 O O . ILE A 1 84 ? -13.962 -7.558 7.736 1.00 98.81 84 ILE A O 1
ATOM 601 N N . ASN A 1 85 ? -13.272 -6.454 5.926 1.00 98.81 85 ASN A N 1
ATOM 602 C CA . ASN A 1 85 ? -13.997 -5.222 6.227 1.00 98.81 85 ASN A CA 1
ATOM 603 C C . ASN A 1 85 ? -15.521 -5.409 6.224 1.00 98.81 85 ASN A C 1
ATOM 605 O O . ASN A 1 85 ? -16.218 -4.712 6.959 1.00 98.81 85 ASN A O 1
ATOM 609 N N . ALA A 1 86 ? -16.053 -6.327 5.410 1.00 98.75 86 ALA A N 1
ATOM 610 C CA . ALA A 1 86 ? -17.473 -6.681 5.422 1.00 98.75 86 ALA A CA 1
ATOM 611 C C . ALA A 1 86 ? -17.866 -7.503 6.664 1.00 98.75 86 ALA A C 1
ATOM 613 O O . ALA A 1 86 ? -19.029 -7.485 7.063 1.00 98.75 86 ALA A O 1
ATOM 614 N N . GLU A 1 87 ? -16.904 -8.179 7.294 1.00 98.62 87 GLU A N 1
ATOM 615 C CA . GLU A 1 87 ? -17.070 -8.944 8.538 1.00 98.62 87 GLU A CA 1
ATOM 616 C C . GLU A 1 87 ? -16.835 -8.098 9.806 1.00 98.62 87 GLU A C 1
ATOM 618 O O . GLU A 1 87 ? -16.860 -8.623 10.918 1.00 98.62 87 GLU A O 1
ATOM 623 N N . GLY A 1 88 ? -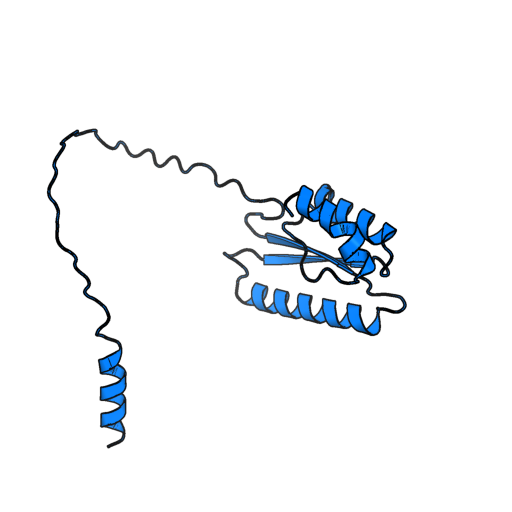16.669 -6.779 9.659 1.00 98.00 88 GLY A N 1
ATOM 624 C CA . GLY A 1 88 ? -16.481 -5.839 10.772 1.00 98.00 88 GLY A CA 1
ATOM 625 C C . GLY A 1 88 ? -15.031 -5.411 11.004 1.00 98.00 88 GLY A C 1
ATOM 626 O O . GLY A 1 88 ? -14.750 -4.739 11.998 1.00 98.00 88 GLY A O 1
ATOM 627 N N . GLY A 1 89 ? -14.120 -5.780 10.101 1.00 98.56 89 GLY A N 1
ATOM 628 C CA . GLY A 1 89 ? -12.732 -5.341 10.141 1.00 98.56 89 GLY A CA 1
ATOM 629 C C . GLY A 1 89 ? -11.912 -6.012 11.245 1.00 98.56 89 GLY A C 1
ATOM 630 O O . GLY A 1 89 ? -12.279 -7.047 11.801 1.00 98.56 89 GLY A O 1
ATOM 631 N N . VAL A 1 90 ? -10.766 -5.419 11.572 1.00 97.50 90 VAL A N 1
ATOM 632 C CA . VAL A 1 90 ? -9.863 -5.912 12.621 1.00 97.50 90 VAL A CA 1
ATOM 633 C C . VAL A 1 90 ? -10.081 -5.083 13.876 1.00 97.50 90 VAL A C 1
ATOM 635 O O . VAL A 1 90 ? -9.813 -3.885 13.885 1.00 97.50 90 VAL A O 1
ATOM 638 N N . ASN A 1 91 ? -10.581 -5.700 14.949 1.00 96.44 91 ASN A N 1
ATOM 639 C CA . ASN A 1 91 ? -10.948 -4.991 16.182 1.00 96.44 91 ASN A CA 1
ATOM 640 C C . ASN A 1 91 ? -11.879 -3.788 15.914 1.00 96.44 91 ASN A C 1
ATOM 642 O O . ASN A 1 91 ? -11.687 -2.714 16.487 1.00 96.44 91 ASN A O 1
ATOM 646 N N . GLY A 1 92 ? -12.841 -3.947 14.997 1.00 97.94 92 GLY A N 1
ATOM 647 C CA . GLY A 1 92 ? -13.770 -2.887 14.593 1.00 97.94 92 GLY A CA 1
ATOM 648 C C . GLY A 1 92 ? -13.190 -1.832 13.643 1.00 97.94 92 GLY A C 1
ATOM 649 O O . GLY A 1 92 ? -13.884 -0.866 13.336 1.00 97.94 92 GLY A O 1
ATOM 650 N N . ARG A 1 93 ? -11.939 -1.987 13.186 1.00 98.62 93 ARG A N 1
ATOM 651 C CA . ARG A 1 93 ? -11.259 -1.046 12.283 1.00 98.62 93 ARG A CA 1
ATOM 652 C C . ARG A 1 93 ? -11.236 -1.569 10.858 1.00 98.62 93 ARG A C 1
ATOM 654 O O . ARG A 1 93 ? -10.875 -2.722 10.620 1.00 98.62 93 ARG A O 1
ATOM 661 N N . GLN A 1 94 ? -11.538 -0.696 9.908 1.00 98.81 94 GLN A N 1
ATOM 662 C CA . GLN A 1 94 ? -11.475 -1.016 8.490 1.00 98.81 94 GLN A CA 1
ATOM 663 C C . GLN A 1 94 ? -10.028 -0.982 8.000 1.00 98.81 94 GLN A C 1
ATOM 665 O O . GLN A 1 94 ? -9.285 -0.038 8.253 1.00 98.81 94 GLN A O 1
ATOM 670 N N . ILE A 1 95 ? -9.626 -2.000 7.254 1.00 98.88 95 ILE A N 1
ATOM 671 C CA . ILE A 1 95 ? -8.336 -2.019 6.574 1.00 98.88 95 ILE A CA 1
ATOM 672 C C . ILE A 1 95 ? -8.437 -1.121 5.341 1.00 98.88 95 ILE A C 1
ATOM 674 O O . ILE A 1 95 ? -9.280 -1.363 4.471 1.00 98.88 95 ILE A O 1
ATOM 678 N N . LYS A 1 96 ? -7.570 -0.113 5.240 1.00 98.75 96 LYS A N 1
ATOM 679 C CA . LYS A 1 96 ? -7.425 0.722 4.045 1.00 98.75 96 LYS A CA 1
ATOM 680 C C . LYS A 1 96 ? -6.086 0.411 3.394 1.00 98.75 96 LYS A C 1
ATOM 682 O O . LYS A 1 96 ? -5.037 0.613 3.997 1.00 98.75 96 LYS A O 1
ATOM 687 N N . PHE A 1 97 ? -6.149 -0.092 2.168 1.00 98.75 97 PHE A N 1
ATOM 688 C CA . PHE A 1 97 ? -4.977 -0.458 1.384 1.00 98.75 97 PHE A CA 1
ATOM 689 C C . PHE A 1 97 ? -4.615 0.651 0.402 1.00 98.75 97 PHE A C 1
ATOM 691 O O . PHE A 1 97 ? -5.470 1.108 -0.359 1.00 98.75 97 PHE A O 1
ATOM 698 N N . ILE A 1 98 ? -3.356 1.077 0.437 1.00 98.62 98 ILE A N 1
ATOM 699 C CA . ILE A 1 98 ? -2.792 2.097 -0.444 1.00 98.62 98 ILE A CA 1
ATOM 700 C C . ILE A 1 98 ? -1.770 1.424 -1.353 1.00 98.62 98 ILE A C 1
ATOM 702 O O . ILE A 1 98 ? -0.834 0.777 -0.891 1.00 98.62 98 ILE A O 1
ATOM 706 N N . HIS A 1 99 ? -1.950 1.575 -2.657 1.00 98.31 99 HIS A N 1
ATOM 707 C CA . HIS A 1 99 ? -1.032 1.035 -3.643 1.00 98.31 99 HIS A CA 1
ATOM 708 C C . HIS A 1 99 ? -0.378 2.164 -4.434 1.00 98.31 99 HIS A C 1
ATOM 710 O O . HIS A 1 99 ? -1.069 3.063 -4.916 1.00 98.31 99 HIS A O 1
ATOM 716 N N . GLN A 1 100 ? 0.932 2.056 -4.642 1.00 98.38 100 GLN A N 1
ATOM 717 C CA . GLN A 1 100 ? 1.654 2.853 -5.624 1.00 98.38 100 GLN A CA 1
ATOM 718 C C . GLN A 1 100 ? 2.489 1.952 -6.541 1.00 98.38 100 GLN A C 1
ATOM 720 O O . GLN A 1 100 ? 3.212 1.058 -6.092 1.00 98.38 100 GLN A O 1
ATOM 725 N N . ASP A 1 101 ? 2.378 2.202 -7.846 1.00 97.75 101 ASP A N 1
ATOM 726 C CA . ASP A 1 101 ? 3.172 1.519 -8.863 1.00 97.75 101 ASP A CA 1
ATOM 727 C C . ASP A 1 101 ? 4.609 2.046 -8.836 1.00 97.75 101 ASP A C 1
ATOM 729 O O . ASP A 1 101 ? 4.860 3.222 -9.107 1.00 97.75 101 ASP A O 1
ATOM 733 N N . ASP A 1 102 ? 5.553 1.175 -8.485 1.00 97.44 102 ASP A N 1
ATOM 734 C CA . ASP A 1 102 ? 6.987 1.476 -8.514 1.00 97.44 102 ASP A CA 1
ATOM 735 C C . ASP A 1 102 ? 7.656 1.011 -9.815 1.00 97.44 102 ASP A C 1
ATOM 737 O O . ASP A 1 102 ? 8.860 1.187 -9.988 1.00 97.44 102 ASP A O 1
ATOM 741 N N . GLU A 1 103 ? 6.889 0.418 -10.737 1.00 96.12 103 GLU A N 1
ATOM 742 C CA . GLU A 1 103 ? 7.357 -0.136 -12.012 1.00 96.12 103 GLU A CA 1
ATOM 743 C C . GLU A 1 103 ? 8.454 -1.211 -11.870 1.00 96.12 103 GLU A C 1
ATOM 745 O O . GLU A 1 103 ? 9.155 -1.519 -12.837 1.00 96.12 103 GLU A O 1
ATOM 750 N N . ALA A 1 104 ? 8.604 -1.802 -10.678 1.00 94.12 104 ALA A N 1
ATOM 751 C CA . ALA A 1 104 ? 9.734 -2.649 -10.296 1.00 94.12 104 ALA A CA 1
ATOM 752 C C . ALA A 1 104 ? 11.107 -1.956 -10.401 1.00 94.12 104 ALA A C 1
ATOM 754 O O . ALA A 1 104 ? 12.135 -2.622 -10.570 1.00 94.12 104 ALA A O 1
ATOM 755 N N . ASP A 1 105 ? 11.127 -0.626 -10.303 1.00 96.75 105 ASP A N 1
ATOM 756 C CA . ASP A 1 105 ? 12.336 0.184 -10.263 1.00 96.75 105 ASP A CA 1
ATOM 757 C C . ASP A 1 105 ? 12.758 0.452 -8.803 1.00 96.75 105 ASP A C 1
ATOM 759 O O . ASP A 1 105 ? 11.997 1.054 -8.042 1.00 96.75 105 ASP A O 1
ATOM 763 N N . PRO A 1 106 ? 13.984 0.071 -8.390 1.00 97.31 106 PRO A N 1
ATOM 764 C CA . PRO A 1 106 ? 14.470 0.281 -7.023 1.00 97.31 106 PRO A CA 1
ATOM 765 C C . PRO A 1 106 ? 14.441 1.739 -6.539 1.00 97.31 106 PRO A C 1
ATOM 767 O O . PRO A 1 106 ? 14.243 1.989 -5.351 1.00 97.31 106 PRO A O 1
ATOM 770 N N . THR A 1 107 ? 14.633 2.710 -7.439 1.00 97.94 107 THR A N 1
ATOM 771 C CA . THR A 1 107 ? 14.638 4.136 -7.077 1.00 97.94 107 THR A CA 1
ATOM 772 C C . THR A 1 107 ? 13.218 4.635 -6.835 1.00 97.94 107 THR A C 1
ATOM 774 O O . THR A 1 107 ? 12.961 5.346 -5.866 1.00 97.94 107 THR A O 1
ATOM 777 N N . LYS A 1 108 ? 12.261 4.223 -7.669 1.00 98.31 108 LYS A N 1
ATOM 778 C CA . LYS A 1 108 ? 10.839 4.505 -7.431 1.00 98.31 108 LYS A CA 1
ATOM 779 C C . LYS A 1 108 ? 10.332 3.798 -6.177 1.00 98.31 108 LYS A C 1
ATOM 781 O O . LYS A 1 108 ? 9.557 4.393 -5.431 1.00 98.31 108 LYS A O 1
ATOM 786 N N . ALA A 1 109 ? 10.801 2.579 -5.915 1.00 98.19 109 ALA A N 1
ATOM 787 C CA . ALA A 1 109 ? 10.425 1.806 -4.737 1.00 98.19 109 ALA A CA 1
ATOM 788 C C . ALA A 1 109 ? 10.832 2.504 -3.432 1.00 98.19 109 ALA A C 1
ATOM 790 O O . ALA A 1 109 ? 10.000 2.606 -2.533 1.00 98.19 109 ALA A O 1
ATOM 791 N N . ILE A 1 110 ? 12.057 3.043 -3.332 1.00 98.38 110 ILE A N 1
ATOM 792 C CA . ILE A 1 110 ? 12.483 3.759 -2.118 1.00 98.38 110 ILE A CA 1
ATOM 793 C C . ILE A 1 110 ? 11.698 5.058 -1.909 1.00 98.38 110 ILE A C 1
ATOM 795 O O . ILE A 1 110 ? 11.248 5.313 -0.797 1.00 98.38 110 ILE A O 1
ATOM 799 N N . THR A 1 111 ? 11.440 5.833 -2.969 1.00 98.56 111 THR A N 1
ATOM 800 C CA . THR A 1 111 ? 10.605 7.044 -2.872 1.00 98.56 111 THR A CA 1
ATOM 801 C C . THR A 1 111 ? 9.169 6.710 -2.475 1.00 98.56 111 THR A C 1
ATOM 803 O O . THR A 1 111 ? 8.577 7.404 -1.653 1.00 98.56 111 THR A O 1
ATOM 806 N N . CYS A 1 112 ? 8.612 5.632 -3.026 1.00 98.50 112 CYS A N 1
ATOM 807 C CA . CYS A 1 112 ? 7.304 5.139 -2.625 1.00 98.50 112 CYS A CA 1
ATOM 808 C C . CYS A 1 112 ? 7.297 4.729 -1.146 1.00 98.50 112 CYS A C 1
ATOM 810 O O . CYS A 1 112 ? 6.432 5.180 -0.402 1.00 98.50 112 CYS A O 1
ATOM 812 N N . ALA A 1 113 ? 8.276 3.937 -0.695 1.00 98.50 113 ALA A N 1
ATOM 813 C CA . ALA A 1 113 ? 8.347 3.489 0.693 1.00 98.50 113 ALA A CA 1
ATOM 814 C C . ALA A 1 113 ? 8.448 4.670 1.667 1.00 98.50 113 ALA A C 1
ATOM 816 O O . ALA A 1 113 ? 7.738 4.689 2.670 1.00 98.50 113 ALA A O 1
ATOM 817 N N . GLN A 1 114 ? 9.259 5.677 1.332 1.00 98.56 114 GLN A N 1
ATOM 818 C CA . GLN A 1 114 ? 9.367 6.914 2.104 1.00 98.56 114 GLN A CA 1
ATOM 819 C C . GLN A 1 114 ? 8.031 7.642 2.212 1.00 98.56 114 GLN A C 1
ATOM 821 O O . GLN A 1 114 ? 7.609 7.968 3.314 1.00 98.56 114 GLN A O 1
ATOM 826 N N . SER A 1 115 ? 7.315 7.819 1.100 1.00 98.69 115 SER A N 1
ATOM 827 C CA . SER A 1 115 ? 6.006 8.478 1.134 1.00 98.69 115 SER A CA 1
ATOM 828 C C . SER A 1 115 ? 4.972 7.678 1.938 1.00 98.69 115 SER A C 1
ATOM 830 O O . SER A 1 115 ? 4.232 8.251 2.735 1.00 98.69 115 SER A O 1
ATOM 832 N N . MET A 1 116 ? 4.964 6.343 1.826 1.00 98.69 116 MET A N 1
ATOM 833 C CA . MET A 1 116 ? 4.054 5.500 2.613 1.00 98.69 116 MET A CA 1
ATOM 834 C C . MET A 1 116 ? 4.329 5.597 4.122 1.00 98.69 116 MET A C 1
ATOM 836 O O . MET A 1 116 ? 3.392 5.612 4.921 1.00 98.69 116 MET A O 1
ATOM 840 N N . VAL A 1 117 ? 5.599 5.665 4.529 1.00 98.62 117 VAL A N 1
ATOM 841 C CA . VAL A 1 117 ? 5.985 5.742 5.946 1.00 98.62 117 VAL A CA 1
ATOM 842 C C . VAL A 1 117 ? 5.827 7.154 6.510 1.00 98.62 117 VAL A C 1
ATOM 844 O O . VAL A 1 117 ? 5.304 7.313 7.611 1.00 98.62 117 VAL A O 1
ATOM 847 N N . GLU A 1 118 ? 6.275 8.174 5.783 1.00 98.38 118 GLU A N 1
ATOM 848 C CA . GLU A 1 118 ? 6.410 9.539 6.301 1.00 98.38 118 GLU A CA 1
ATOM 849 C C . GLU A 1 118 ? 5.145 10.377 6.075 1.00 98.38 118 GLU A C 1
ATOM 851 O O . GLU A 1 118 ? 4.708 11.083 6.993 1.00 98.38 118 GLU A O 1
ATOM 856 N N . ASP A 1 119 ? 4.531 10.264 4.892 1.00 98.31 119 ASP A N 1
ATOM 857 C CA . ASP A 1 119 ? 3.370 11.070 4.499 1.00 98.31 119 ASP A CA 1
ATOM 858 C C . ASP A 1 119 ? 2.055 10.358 4.838 1.00 98.31 119 ASP A C 1
ATOM 860 O O . ASP A 1 119 ? 1.232 10.885 5.591 1.00 98.31 119 ASP A O 1
ATOM 864 N N . GLU A 1 120 ? 1.866 9.143 4.313 1.00 98.38 120 GLU A N 1
ATOM 865 C CA . GLU A 1 120 ? 0.646 8.349 4.533 1.00 98.38 120 GLU A CA 1
ATOM 866 C C . GLU A 1 120 ? 0.616 7.696 5.918 1.00 98.38 120 GLU A C 1
ATOM 868 O O . GLU A 1 120 ? -0.450 7.306 6.398 1.00 98.38 120 GLU A O 1
ATOM 873 N N . LYS A 1 121 ? 1.778 7.599 6.579 1.00 98.25 121 LYS A N 1
ATOM 874 C CA . LYS A 1 121 ? 1.933 7.052 7.931 1.00 98.25 121 LYS A CA 1
ATOM 875 C C . LYS A 1 121 ? 1.281 5.686 8.082 1.00 98.25 121 LYS A C 1
ATOM 877 O O . LYS A 1 121 ? 0.490 5.464 8.999 1.00 98.25 121 LYS A O 1
ATOM 882 N N . VAL A 1 122 ? 1.591 4.772 7.167 1.00 98.75 122 VAL A N 1
ATOM 883 C CA . VAL A 1 122 ? 1.007 3.428 7.169 1.00 98.75 122 VAL A CA 1
ATOM 884 C C . VAL A 1 122 ? 1.472 2.625 8.384 1.00 98.75 122 VAL A C 1
ATOM 886 O O . VAL A 1 122 ? 2.577 2.817 8.892 1.00 98.75 122 VAL A O 1
ATOM 889 N N . PHE A 1 123 ? 0.612 1.716 8.838 1.00 98.44 123 PHE A N 1
ATOM 890 C CA . PHE A 1 123 ? 0.907 0.758 9.902 1.00 98.44 123 PHE A CA 1
ATOM 891 C C . PHE A 1 123 ? 1.888 -0.316 9.441 1.00 98.44 123 PHE A C 1
ATOM 893 O O . PHE A 1 123 ? 2.652 -0.826 10.249 1.00 98.44 123 PHE A O 1
ATOM 900 N N . GLY A 1 124 ? 1.849 -0.676 8.157 1.00 98.25 124 GLY A N 1
ATOM 901 C CA . GLY A 1 124 ? 2.757 -1.672 7.612 1.00 98.25 124 GLY A CA 1
ATOM 902 C C . GLY A 1 124 ? 2.601 -1.902 6.118 1.00 98.25 124 GLY A C 1
ATOM 903 O O . GLY A 1 124 ? 1.603 -1.515 5.495 1.00 98.25 124 GLY A O 1
ATOM 904 N N . PHE A 1 125 ? 3.591 -2.585 5.549 1.00 98.25 125 PHE A N 1
ATOM 905 C CA . PHE A 1 125 ? 3.575 -2.999 4.150 1.00 98.25 125 PHE A CA 1
ATOM 906 C C . PHE A 1 125 ? 2.968 -4.399 3.988 1.00 98.25 125 PHE A C 1
ATOM 908 O O . PHE A 1 125 ? 3.442 -5.371 4.574 1.00 98.25 125 PHE A O 1
ATOM 915 N N . VAL A 1 126 ? 1.939 -4.535 3.145 1.00 97.88 126 VAL A N 1
ATOM 916 C CA . VAL A 1 126 ? 1.282 -5.817 2.841 1.00 97.88 126 VAL A CA 1
ATOM 917 C C . VAL A 1 126 ? 1.319 -6.083 1.347 1.00 97.88 126 VAL A C 1
ATOM 919 O O . VAL A 1 126 ? 0.772 -5.324 0.557 1.00 97.88 126 VAL A O 1
ATOM 922 N N . GLY A 1 127 ? 1.931 -7.200 0.952 1.00 95.75 127 GLY A N 1
ATOM 923 C CA . GLY A 1 127 ? 2.060 -7.543 -0.464 1.00 95.75 127 GLY A CA 1
ATOM 924 C C . GLY A 1 127 ? 3.027 -6.625 -1.214 1.00 95.75 127 GLY A C 1
ATOM 925 O O . GLY A 1 127 ? 2.831 -6.366 -2.400 1.00 95.75 127 GLY A O 1
ATOM 926 N N . HIS A 1 128 ? 4.061 -6.119 -0.536 1.00 95.06 128 HIS A N 1
ATOM 927 C CA . HIS A 1 128 ? 5.193 -5.470 -1.195 1.00 95.06 128 HIS A CA 1
ATOM 928 C C . HIS A 1 128 ? 5.859 -6.470 -2.150 1.00 95.06 128 HIS A C 1
ATOM 930 O O . HIS A 1 128 ? 6.163 -7.600 -1.758 1.00 95.06 128 HIS A O 1
ATOM 936 N N . PHE A 1 129 ? 5.992 -6.101 -3.424 1.00 93.12 129 PHE A N 1
ATOM 937 C CA . PHE A 1 129 ? 6.280 -7.047 -4.500 1.00 93.12 129 PHE A CA 1
ATOM 938 C C . PHE A 1 129 ? 7.331 -6.504 -5.469 1.00 93.12 129 PHE A C 1
ATOM 940 O O . PHE A 1 129 ? 7.342 -5.325 -5.800 1.00 93.12 129 PHE A O 1
ATOM 947 N N . GLY A 1 130 ? 8.177 -7.412 -5.961 1.00 90.56 130 GLY A N 1
ATOM 948 C CA . GLY A 1 130 ? 9.317 -7.119 -6.828 1.00 90.56 130 GLY A CA 1
ATOM 949 C C . GLY A 1 130 ? 10.629 -7.286 -6.065 1.00 90.56 130 GLY A C 1
ATOM 950 O O . GLY A 1 130 ? 10.891 -6.565 -5.113 1.00 90.56 130 GLY A O 1
ATOM 951 N N . THR A 1 131 ? 11.473 -8.245 -6.464 1.00 93.62 131 THR A N 1
ATOM 952 C CA . THR A 1 131 ? 12.721 -8.547 -5.734 1.00 93.62 131 THR A CA 1
ATOM 953 C C . THR A 1 131 ? 13.644 -7.334 -5.629 1.00 93.62 131 THR A C 1
ATOM 955 O O . THR A 1 131 ? 14.195 -7.092 -4.562 1.00 93.62 131 THR A O 1
ATOM 958 N N . GLY A 1 132 ? 13.788 -6.561 -6.712 1.00 94.12 132 GLY A N 1
ATOM 959 C CA . GLY A 1 132 ? 14.588 -5.333 -6.712 1.00 94.12 132 GLY A CA 1
ATOM 960 C C . GLY A 1 132 ? 14.018 -4.266 -5.776 1.00 94.12 132 GLY A C 1
ATOM 961 O O . GLY A 1 132 ? 14.772 -3.689 -4.999 1.00 94.12 132 GLY A O 1
ATOM 962 N N . SER A 1 133 ? 12.697 -4.071 -5.800 1.00 95.88 133 SER A N 1
ATOM 963 C CA . SER A 1 133 ? 11.991 -3.157 -4.900 1.00 95.88 133 SER A CA 1
ATOM 964 C C . SER A 1 133 ? 12.174 -3.550 -3.435 1.00 95.88 133 SER A C 1
ATOM 966 O O . SER A 1 133 ? 12.634 -2.735 -2.649 1.00 95.88 133 SER A O 1
ATOM 968 N N . ILE A 1 134 ? 11.915 -4.817 -3.086 1.00 96.44 134 ILE A N 1
ATOM 969 C CA . ILE A 1 134 ? 12.018 -5.323 -1.707 1.00 96.44 134 ILE A CA 1
ATOM 970 C C . ILE A 1 134 ? 13.445 -5.180 -1.173 1.00 96.44 134 ILE A C 1
ATOM 972 O O . ILE A 1 134 ? 13.637 -4.734 -0.048 1.00 96.44 134 ILE A O 1
ATOM 976 N N . VAL A 1 135 ? 14.458 -5.542 -1.968 1.00 97.62 135 VAL A N 1
ATOM 977 C CA . VAL A 1 135 ? 15.863 -5.401 -1.550 1.00 97.62 135 VAL A CA 1
ATOM 978 C C . VAL A 1 135 ? 16.224 -3.935 -1.301 1.00 97.62 135 VAL A C 1
ATOM 980 O O . VAL A 1 135 ? 16.991 -3.653 -0.387 1.00 97.62 135 VAL A O 1
ATOM 983 N N . ALA A 1 136 ? 15.682 -3.007 -2.089 1.00 97.94 136 ALA A N 1
ATOM 984 C CA . ALA A 1 136 ? 15.980 -1.585 -1.953 1.00 97.94 136 ALA A CA 1
ATOM 985 C C . ALA A 1 136 ? 15.292 -0.923 -0.751 1.00 97.94 136 ALA A C 1
ATOM 987 O O . ALA A 1 136 ? 15.801 0.070 -0.239 1.00 97.94 136 ALA A O 1
ATOM 988 N N . THR A 1 137 ? 14.146 -1.443 -0.313 1.00 98.31 137 THR A N 1
ATOM 989 C CA . THR A 1 137 ? 13.307 -0.815 0.720 1.00 98.31 137 THR A CA 1
ATOM 990 C C . THR A 1 137 ? 13.405 -1.487 2.085 1.00 98.31 137 THR A C 1
ATOM 992 O O . THR A 1 137 ? 13.087 -0.841 3.080 1.00 98.31 137 THR A O 1
ATOM 995 N N . TYR A 1 138 ? 13.840 -2.751 2.154 1.00 97.12 138 TYR A N 1
ATOM 996 C CA . TYR A 1 138 ? 13.795 -3.562 3.375 1.00 97.12 138 TYR A CA 1
ATOM 997 C C . TYR A 1 138 ? 14.462 -2.889 4.579 1.00 97.12 138 TYR A C 1
ATOM 999 O O . TYR A 1 138 ? 13.822 -2.753 5.620 1.00 97.12 138 TYR A O 1
ATOM 1007 N N . ASP A 1 139 ? 15.715 -2.445 4.433 1.00 97.94 139 ASP A N 1
ATOM 1008 C CA . ASP A 1 139 ? 16.458 -1.837 5.544 1.00 97.94 139 ASP A CA 1
ATOM 1009 C C . ASP A 1 139 ? 15.767 -0.552 6.019 1.00 97.94 139 ASP A C 1
ATOM 1011 O O . ASP A 1 139 ? 15.532 -0.394 7.212 1.00 97.94 139 ASP A O 1
ATOM 1015 N N . TYR A 1 140 ? 15.340 0.312 5.089 1.00 98.31 140 TYR A N 1
ATOM 1016 C CA . TYR A 1 140 ? 14.610 1.538 5.423 1.00 98.31 140 TYR A CA 1
ATOM 1017 C C . TYR A 1 140 ? 13.320 1.237 6.197 1.00 98.31 140 TYR A C 1
ATOM 1019 O O . TYR A 1 140 ? 13.125 1.768 7.287 1.00 98.31 140 TYR A O 1
ATOM 1027 N N . ILE A 1 141 ? 12.459 0.361 5.669 1.00 98.00 141 ILE A N 1
ATOM 1028 C CA . ILE A 1 141 ? 11.178 0.006 6.300 1.00 98.00 141 ILE A CA 1
ATOM 1029 C C . ILE A 1 141 ? 11.422 -0.576 7.705 1.00 98.00 141 ILE A C 1
ATOM 1031 O O . ILE A 1 141 ? 10.807 -0.136 8.677 1.00 98.00 141 ILE A O 1
ATOM 1035 N N . SER A 1 142 ? 12.394 -1.488 7.834 1.00 96.94 142 SER A N 1
ATOM 1036 C CA . SER A 1 142 ? 12.745 -2.111 9.113 1.00 96.94 142 SER A CA 1
ATOM 1037 C C . SER A 1 142 ? 13.312 -1.116 10.128 1.00 96.94 142 SER A C 1
ATOM 1039 O O . SER A 1 142 ? 13.030 -1.250 11.318 1.00 96.94 142 SER A O 1
ATOM 1041 N N . GLU A 1 143 ? 14.120 -0.147 9.698 1.00 98.12 143 GLU A N 1
ATOM 1042 C CA . GLU A 1 143 ? 14.674 0.895 10.571 1.00 98.12 143 GLU A CA 1
ATOM 1043 C C . GLU A 1 143 ? 13.595 1.860 11.076 1.00 98.12 143 GLU A C 1
ATOM 1045 O O . GLU A 1 143 ? 13.697 2.349 12.201 1.00 98.12 143 GLU A O 1
ATOM 1050 N N . GLN A 1 144 ? 12.549 2.107 10.279 1.00 97.88 144 GLN A N 1
ATOM 1051 C CA . GLN A 1 144 ? 11.396 2.915 10.690 1.00 97.88 144 GLN A CA 1
ATOM 1052 C C . GLN A 1 144 ? 10.422 2.155 11.606 1.00 97.88 144 GLN A C 1
ATOM 1054 O O . GLN A 1 144 ? 9.559 2.775 12.226 1.00 97.88 144 GLN A O 1
ATOM 1059 N N . GLY A 1 145 ? 10.569 0.832 11.730 1.00 96.06 145 GLY A N 1
ATOM 1060 C CA . GLY A 1 145 ? 9.703 -0.003 12.565 1.00 96.06 145 GLY A CA 1
ATOM 1061 C C . GLY A 1 145 ? 8.291 -0.183 11.999 1.00 96.06 145 GLY A C 1
ATOM 1062 O O . GLY A 1 145 ? 7.351 -0.334 12.780 1.00 96.06 145 GLY A O 1
ATOM 1063 N N . VAL A 1 146 ? 8.161 -0.141 10.668 1.00 95.12 146 VAL A N 1
ATOM 1064 C CA . VAL A 1 146 ? 6.910 -0.300 9.898 1.00 95.12 146 VAL A CA 1
ATOM 1065 C C . VAL A 1 146 ? 6.894 -1.643 9.165 1.00 95.12 146 VAL A C 1
ATOM 1067 O O . VAL A 1 146 ? 7.986 -2.159 8.848 1.00 95.12 146 VAL A O 1
#